Protein AF-A0A3D4SYG2-F1 (afdb_monomer_lite)

Radius of gyration: 15.47 Å; chains: 1; bounding box: 39×35×38 Å

Sequence (66 aa):
MSVESPNRFTTTTGRIGSRWVVETTTGPVKGHAANGAVAFRGIPYAEQPVDDLRFRRATASQPWHG

Foldseek 3Di:
DDDPDQDDDDPDPDDPPQNAWGADPQEIFGWDDDPNDTDTDDDDQFPDCDDPSPPHDTHGDHHDYD

Structure (mmCIF, N/CA/C/O backbone):
data_AF-A0A3D4SYG2-F1
#
_entry.id   AF-A0A3D4SYG2-F1
#
loop_
_atom_site.group_PDB
_atom_site.id
_atom_site.type_symbol
_atom_site.label_atom_id
_atom_site.label_alt_id
_atom_site.label_comp_id
_atom_site.label_asym_id
_atom_site.label_entity_id
_atom_site.label_seq_id
_atom_site.pdbx_PDB_ins_code
_atom_site.Cartn_x
_atom_site.Cartn_y
_atom_site.Cartn_z
_atom_site.occupancy
_atom_site.B_iso_or_equiv
_atom_site.auth_seq_id
_atom_site.auth_comp_id
_atom_site.auth_asym_id
_atom_site.auth_atom_id
_atom_site.pdbx_PDB_model_num
ATOM 1 N N . MET A 1 1 ? 8.567 27.599 3.198 1.00 38.22 1 MET A N 1
ATOM 2 C CA . MET A 1 1 ? 8.370 26.237 3.740 1.00 38.22 1 MET A CA 1
ATOM 3 C C . MET A 1 1 ? 8.142 25.324 2.545 1.00 38.22 1 MET A C 1
ATOM 5 O O . MET A 1 1 ? 7.039 25.290 2.018 1.00 38.22 1 MET A O 1
ATOM 9 N N . SER A 1 2 ? 9.207 24.728 2.007 1.00 43.25 2 SER A N 1
ATOM 10 C CA . SER A 1 2 ? 9.098 23.836 0.848 1.00 43.25 2 SER A CA 1
ATOM 11 C C . SER A 1 2 ? 8.581 22.486 1.319 1.00 43.25 2 SER A C 1
ATOM 13 O O . SER A 1 2 ? 9.238 21.824 2.115 1.00 43.25 2 SER A O 1
ATOM 15 N N . VAL A 1 3 ? 7.401 22.093 0.850 1.00 47.91 3 VAL A N 1
ATOM 16 C CA . VAL A 1 3 ? 6.913 20.722 0.991 1.00 47.91 3 VAL A CA 1
ATOM 17 C C . VAL A 1 3 ? 7.665 19.862 -0.023 1.00 47.91 3 VAL A C 1
ATOM 19 O O . VAL A 1 3 ? 7.341 19.849 -1.209 1.00 47.91 3 VAL A O 1
ATOM 22 N N . GLU A 1 4 ? 8.730 19.185 0.408 1.00 46.50 4 GLU A N 1
ATOM 23 C CA . GLU A 1 4 ? 9.281 18.099 -0.399 1.00 46.50 4 GLU A CA 1
ATOM 24 C C . GLU A 1 4 ? 8.205 17.019 -0.519 1.00 46.50 4 GLU A C 1
ATOM 26 O O . GLU A 1 4 ? 7.767 16.434 0.468 1.00 46.50 4 GLU A O 1
ATOM 31 N N . SER A 1 5 ? 7.718 16.805 -1.741 1.00 42.31 5 SER A N 1
ATOM 32 C CA . SER A 1 5 ? 6.792 15.713 -2.019 1.00 42.31 5 SER A CA 1
ATOM 33 C C . SER A 1 5 ? 7.547 14.390 -1.848 1.00 42.31 5 SER A C 1
ATOM 35 O O . SER A 1 5 ? 8.556 14.199 -2.531 1.00 42.31 5 SER A O 1
ATOM 37 N N . PRO A 1 6 ? 7.080 13.468 -0.988 1.00 46.84 6 PRO A N 1
ATOM 38 C CA . PRO A 1 6 ? 7.808 12.238 -0.665 1.00 46.84 6 PRO A CA 1
ATOM 39 C C . PRO A 1 6 ? 7.932 11.261 -1.848 1.00 46.84 6 PRO A C 1
ATOM 41 O O . PRO A 1 6 ? 8.718 10.324 -1.798 1.00 46.84 6 PRO A O 1
ATOM 44 N N . ASN A 1 7 ? 7.213 11.495 -2.950 1.00 43.84 7 ASN A N 1
ATOM 45 C CA . ASN A 1 7 ? 7.156 10.576 -4.083 1.00 43.84 7 ASN A CA 1
ATOM 46 C C . ASN A 1 7 ? 8.072 11.035 -5.231 1.00 43.84 7 ASN A C 1
ATOM 48 O O . ASN A 1 7 ? 7.592 11.481 -6.276 1.00 43.84 7 ASN A O 1
ATOM 52 N N . ARG A 1 8 ? 9.399 10.939 -5.062 1.00 53.78 8 ARG A N 1
ATOM 53 C CA . ARG A 1 8 ? 10.349 11.111 -6.179 1.00 53.78 8 ARG A CA 1
ATOM 54 C C . ARG A 1 8 ? 10.602 9.774 -6.882 1.00 53.78 8 ARG A C 1
ATOM 56 O O . ARG A 1 8 ? 11.227 8.885 -6.319 1.00 53.78 8 ARG A O 1
ATOM 63 N N . PHE A 1 9 ? 10.187 9.662 -8.145 1.00 53.06 9 PHE A N 1
ATOM 64 C CA . PHE A 1 9 ? 10.586 8.562 -9.030 1.00 53.06 9 PHE A CA 1
ATOM 65 C C . PHE A 1 9 ? 11.821 8.981 -9.842 1.00 53.06 9 PHE A C 1
ATOM 67 O O . PHE A 1 9 ? 11.706 9.705 -10.831 1.00 53.06 9 PHE A O 1
ATOM 74 N N . THR A 1 10 ? 13.022 8.567 -9.439 1.00 42.94 10 THR A N 1
ATOM 75 C CA . THR A 1 10 ? 14.250 8.813 -10.213 1.00 42.94 10 TH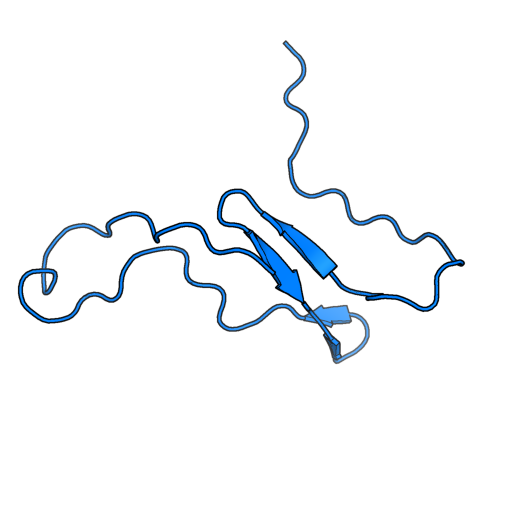R A CA 1
ATOM 76 C C . THR A 1 10 ? 14.410 7.756 -11.304 1.00 42.94 10 THR A C 1
ATOM 78 O O . THR A 1 10 ? 14.774 6.611 -11.046 1.00 42.94 10 THR A O 1
ATOM 81 N N . THR A 1 11 ? 14.174 8.144 -12.560 1.00 43.72 11 THR A N 1
ATOM 82 C CA . THR A 1 11 ? 14.553 7.328 -13.725 1.00 43.72 11 THR A CA 1
ATOM 83 C C . THR A 1 11 ? 16.036 7.559 -14.018 1.00 43.72 11 THR A C 1
ATOM 85 O O . THR A 1 11 ? 16.384 8.300 -14.931 1.00 43.72 11 THR A O 1
ATOM 88 N N . THR A 1 12 ? 16.926 6.964 -13.220 1.00 4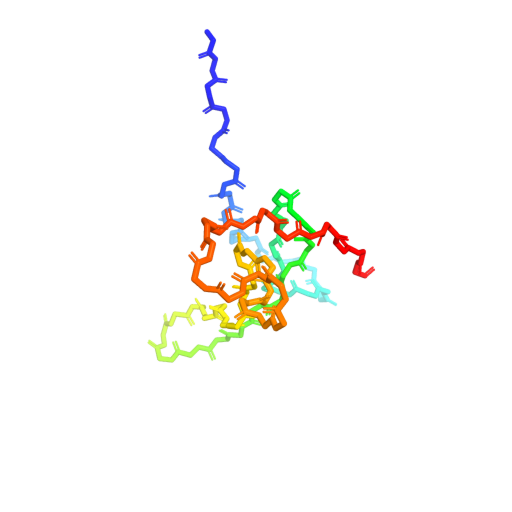3.16 12 THR A N 1
ATOM 89 C CA . THR A 1 12 ? 18.372 6.998 -13.489 1.00 43.16 12 THR A CA 1
ATOM 90 C C . THR A 1 12 ? 18.829 5.628 -13.969 1.00 43.16 12 THR A C 1
ATOM 92 O O . THR A 1 12 ? 18.864 4.653 -13.218 1.00 43.16 12 THR A O 1
ATOM 95 N N . THR A 1 13 ? 19.192 5.554 -15.247 1.00 55.19 13 THR A N 1
ATOM 96 C CA . THR A 1 13 ? 19.975 4.459 -15.824 1.00 55.19 13 THR A CA 1
ATOM 97 C C . THR A 1 13 ? 21.287 4.321 -15.042 1.00 55.19 13 THR A C 1
ATOM 99 O O . THR A 1 13 ? 22.178 5.144 -15.213 1.00 55.19 13 THR A O 1
ATOM 102 N N . GLY A 1 14 ? 21.409 3.307 -14.171 1.00 48.25 14 GLY A N 1
ATOM 103 C CA . GLY A 1 14 ? 22.698 2.924 -13.571 1.00 48.25 14 GLY A CA 1
ATOM 104 C C . GLY A 1 14 ? 22.719 2.582 -12.075 1.00 48.25 14 GLY A C 1
ATOM 105 O O . GLY A 1 14 ? 23.366 3.274 -11.299 1.00 48.25 14 GLY A O 1
ATOM 106 N N . ARG A 1 15 ? 22.092 1.466 -11.676 1.00 50.62 15 ARG A N 1
ATOM 107 C CA . ARG A 1 15 ? 22.585 0.518 -10.650 1.00 50.62 15 ARG A CA 1
ATOM 108 C C . ARG A 1 15 ? 21.740 -0.755 -10.753 1.00 50.62 15 ARG A C 1
ATOM 110 O O . ARG A 1 15 ? 20.516 -0.685 -10.737 1.00 50.62 15 ARG A O 1
ATOM 117 N N . ILE A 1 16 ? 22.372 -1.920 -10.904 1.00 55.91 16 ILE A N 1
ATOM 118 C CA . ILE A 1 16 ? 21.693 -3.230 -10.987 1.00 55.91 16 ILE A CA 1
ATOM 119 C C . ILE A 1 16 ? 21.349 -3.672 -9.553 1.00 55.91 16 ILE A C 1
ATOM 121 O O . ILE A 1 16 ? 21.837 -4.667 -9.033 1.00 55.91 16 ILE A O 1
ATOM 125 N N . GLY A 1 17 ? 20.559 -2.855 -8.869 1.00 51.97 17 GLY A N 1
ATOM 126 C CA . GLY A 1 17 ? 20.002 -3.115 -7.555 1.00 51.97 17 GLY A CA 1
ATOM 127 C C . GLY A 1 17 ? 18.654 -2.418 -7.525 1.00 51.97 17 GLY A C 1
ATOM 128 O O . GLY A 1 17 ? 18.589 -1.217 -7.755 1.00 51.97 17 GLY A O 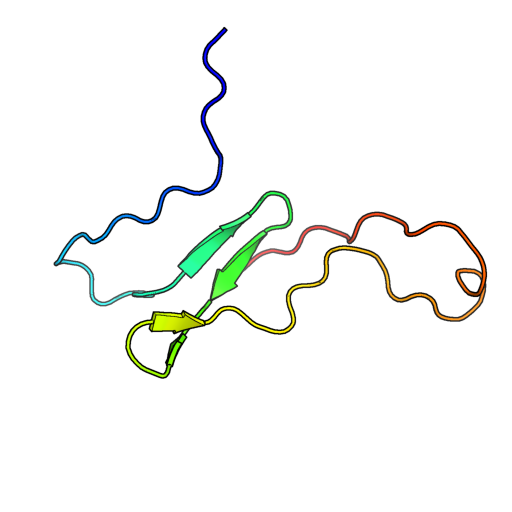1
AT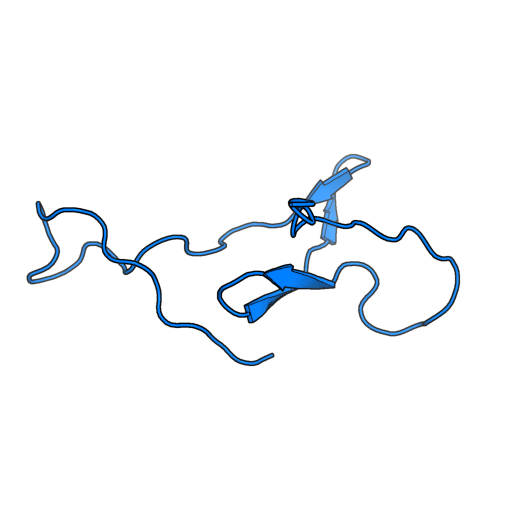OM 129 N N . SER A 1 18 ? 17.586 -3.200 -7.356 1.00 61.03 18 SER A N 1
ATOM 130 C CA . SER A 1 18 ? 16.244 -2.705 -7.018 1.00 61.03 18 SER A CA 1
ATOM 131 C C . SER A 1 18 ? 15.660 -1.589 -7.909 1.00 61.03 18 SER A C 1
ATOM 133 O O . SER A 1 18 ? 15.139 -0.602 -7.406 1.00 61.03 18 SER A O 1
ATOM 135 N N . ARG A 1 19 ? 15.635 -1.794 -9.237 1.00 79.44 19 ARG A N 1
ATOM 136 C CA . ARG A 1 19 ? 15.091 -0.863 -10.260 1.00 79.44 19 ARG A CA 1
ATOM 137 C C . ARG A 1 19 ? 13.760 -0.163 -9.907 1.00 79.44 19 ARG A C 1
ATOM 139 O O . ARG A 1 19 ? 13.504 0.912 -10.431 1.00 79.44 19 ARG A O 1
ATOM 146 N N . TRP A 1 20 ? 12.923 -0.757 -9.056 1.00 90.56 20 TRP A N 1
ATOM 147 C CA . TRP A 1 20 ? 11.606 -0.238 -8.678 1.00 90.56 20 TRP A CA 1
ATOM 148 C C . TRP A 1 20 ? 11.373 -0.243 -7.161 1.00 90.56 20 TRP A C 1
ATOM 150 O O . TRP A 1 20 ? 10.277 -0.586 -6.729 1.00 90.56 20 TRP A O 1
ATOM 160 N N . VAL A 1 21 ? 12.384 0.049 -6.339 1.00 93.56 21 VAL A N 1
ATOM 161 C CA . VAL A 1 21 ? 12.167 0.281 -4.899 1.00 93.56 21 VAL A CA 1
ATOM 162 C C . VAL A 1 21 ? 11.949 1.766 -4.639 1.00 93.56 21 VAL A C 1
ATOM 164 O O . VAL A 1 21 ? 12.705 2.596 -5.139 1.00 93.56 21 VAL A O 1
ATOM 167 N N . VAL A 1 22 ? 10.902 2.083 -3.880 1.00 92.75 22 VAL A N 1
ATOM 168 C CA . VAL A 1 22 ? 10.570 3.443 -3.439 1.00 92.75 22 VAL A CA 1
ATOM 169 C C . VAL A 1 22 ? 10.485 3.483 -1.922 1.00 92.75 22 VAL A C 1
ATOM 171 O O . VAL A 1 22 ? 9.971 2.548 -1.310 1.00 92.75 22 VAL A O 1
ATOM 174 N N . GLU A 1 23 ? 10.969 4.568 -1.327 1.00 93.12 23 GLU A N 1
ATOM 175 C CA . GLU A 1 23 ? 10.799 4.827 0.101 1.00 93.12 23 GLU A CA 1
ATOM 176 C C . GLU A 1 23 ? 9.403 5.391 0.372 1.00 93.12 23 GLU A C 1
ATOM 178 O O . GLU A 1 23 ? 8.887 6.210 -0.392 1.00 93.12 23 GLU A O 1
ATOM 183 N N . THR A 1 24 ? 8.789 4.959 1.470 1.00 93.19 24 THR A N 1
ATOM 184 C CA . THR A 1 24 ? 7.510 5.491 1.959 1.00 93.19 24 THR A CA 1
ATOM 185 C C . THR A 1 24 ? 7.642 5.872 3.430 1.00 93.19 24 THR A C 1
ATOM 187 O O . THR A 1 24 ? 8.639 5.557 4.077 1.00 93.19 24 THR A O 1
ATOM 190 N N . THR A 1 25 ? 6.624 6.516 4.002 1.00 92.44 25 THR A N 1
ATOM 191 C CA . THR A 1 25 ? 6.622 6.864 5.433 1.00 92.44 25 THR A CA 1
ATOM 192 C C . THR A 1 25 ? 6.603 5.647 6.359 1.00 92.44 25 THR A C 1
ATOM 194 O O . THR A 1 25 ? 6.906 5.786 7.539 1.00 92.44 25 THR A O 1
ATOM 197 N N . THR A 1 26 ? 6.231 4.471 5.848 1.00 94.75 26 THR A N 1
ATOM 198 C CA . THR A 1 26 ? 6.151 3.216 6.607 1.00 94.75 26 THR A CA 1
ATOM 199 C C . THR A 1 26 ? 7.222 2.206 6.201 1.00 94.75 26 THR A C 1
ATOM 201 O O . THR A 1 26 ? 7.263 1.132 6.779 1.00 94.75 26 THR A O 1
ATOM 204 N N . GLY A 1 27 ? 8.096 2.521 5.244 1.00 94.44 27 GLY A N 1
ATOM 205 C CA . GLY A 1 27 ? 9.179 1.633 4.811 1.00 94.44 27 GLY A CA 1
ATOM 206 C C . GLY A 1 27 ? 9.275 1.465 3.292 1.00 94.44 27 GLY A C 1
ATOM 207 O O . GLY A 1 27 ? 8.430 1.973 2.545 1.00 94.44 27 GLY A O 1
ATOM 208 N N . PRO A 1 28 ? 10.305 0.759 2.804 1.00 95.19 28 PRO A N 1
ATOM 209 C CA . PRO A 1 28 ? 10.541 0.594 1.377 1.00 95.19 28 PRO A CA 1
ATOM 210 C C . PRO A 1 28 ? 9.511 -0.344 0.732 1.00 95.19 28 PRO A C 1
ATOM 212 O O . PRO A 1 28 ? 9.107 -1.355 1.314 1.00 95.19 28 PRO A O 1
ATOM 215 N N . VAL A 1 29 ? 9.111 -0.044 -0.507 1.00 95.31 29 VAL A N 1
ATOM 216 C CA . VAL A 1 29 ? 8.202 -0.876 -1.313 1.00 95.31 29 VAL A CA 1
ATOM 217 C C . VAL A 1 29 ? 8.841 -1.205 -2.653 1.00 95.31 29 VAL A C 1
ATOM 219 O O . VAL A 1 29 ? 9.277 -0.318 -3.384 1.00 95.31 29 VAL A O 1
ATOM 222 N N . LYS A 1 30 ? 8.832 -2.491 -3.019 1.00 94.44 30 LYS A N 1
ATOM 223 C CA . LYS A 1 30 ? 9.293 -2.973 -4.325 1.00 94.44 30 LYS A CA 1
ATOM 224 C C . LYS A 1 30 ? 8.130 -3.137 -5.305 1.00 94.44 30 LYS A C 1
ATOM 226 O O . LYS A 1 30 ? 7.211 -3.917 -5.072 1.00 94.44 30 LYS A O 1
ATOM 231 N N . GLY A 1 31 ? 8.204 -2.435 -6.429 1.00 93.75 31 GLY A N 1
ATOM 232 C CA . GLY A 1 31 ? 7.293 -2.563 -7.562 1.00 93.75 31 GLY A CA 1
ATOM 233 C C . GLY A 1 31 ? 7.802 -3.506 -8.657 1.00 93.75 31 GLY A C 1
ATOM 234 O O . GLY A 1 31 ? 8.864 -4.127 -8.553 1.00 93.75 31 GLY A O 1
ATOM 235 N N . HIS A 1 32 ? 7.038 -3.592 -9.743 1.00 92.38 32 HIS A N 1
ATOM 236 C CA . HIS A 1 32 ? 7.392 -4.330 -10.960 1.00 92.38 32 HIS A CA 1
ATOM 237 C C . HIS A 1 32 ? 6.837 -3.632 -12.207 1.00 92.38 32 HIS A C 1
ATOM 239 O O . HIS A 1 32 ? 5.878 -2.869 -12.120 1.00 92.38 32 HIS A O 1
ATOM 245 N N . ALA A 1 33 ? 7.426 -3.896 -13.375 1.00 92.75 33 ALA A N 1
ATOM 246 C CA . ALA A 1 33 ? 6.881 -3.409 -14.639 1.00 92.75 33 ALA A CA 1
ATOM 247 C C . ALA A 1 33 ? 5.586 -4.165 -14.984 1.00 92.75 33 ALA A C 1
ATOM 249 O O . ALA A 1 33 ? 5.558 -5.394 -14.942 1.00 92.75 33 ALA A O 1
ATOM 250 N N . ALA A 1 34 ? 4.530 -3.437 -15.335 1.00 92.50 34 ALA A N 1
ATOM 251 C CA . ALA A 1 34 ? 3.244 -3.982 -15.749 1.00 92.50 34 ALA A CA 1
ATOM 252 C C . ALA A 1 34 ? 2.564 -3.020 -16.733 1.00 92.50 34 ALA A C 1
ATOM 254 O O . ALA A 1 34 ? 2.389 -1.844 -16.423 1.00 92.50 34 ALA A O 1
ATOM 255 N N . ASN A 1 35 ? 2.159 -3.518 -17.907 1.00 93.62 35 ASN A N 1
ATOM 256 C CA . ASN A 1 35 ? 1.376 -2.773 -18.907 1.00 93.62 35 ASN A CA 1
ATOM 257 C C . ASN A 1 35 ? 1.962 -1.395 -19.279 1.00 93.62 35 ASN A C 1
ATOM 259 O O . ASN A 1 35 ? 1.241 -0.405 -19.347 1.00 93.62 35 ASN A O 1
ATOM 263 N N . GLY A 1 36 ? 3.281 -1.316 -19.479 1.00 92.56 36 GLY A N 1
ATOM 264 C CA . GLY A 1 36 ? 3.958 -0.056 -19.814 1.00 92.56 36 GLY A CA 1
ATOM 265 C C . GLY A 1 36 ? 4.127 0.920 -18.641 1.00 92.56 36 GLY A C 1
ATOM 266 O O . GLY A 1 36 ? 4.613 2.027 -18.847 1.00 92.56 36 GLY A O 1
ATOM 267 N N . ALA A 1 37 ? 3.775 0.516 -17.418 1.00 92.50 37 ALA A N 1
ATOM 268 C CA . ALA A 1 37 ? 3.938 1.291 -16.191 1.00 92.50 37 ALA A CA 1
ATOM 269 C C . ALA A 1 37 ? 4.692 0.491 -15.113 1.00 92.50 37 ALA A C 1
ATOM 271 O O . ALA A 1 37 ? 5.031 -0.680 -15.300 1.00 92.50 37 ALA A O 1
ATOM 272 N N . VAL A 1 38 ? 4.947 1.121 -13.965 1.00 93.62 38 VAL A N 1
ATOM 273 C CA . VAL A 1 38 ? 5.454 0.450 -12.759 1.00 93.62 38 VAL A CA 1
ATOM 274 C C . VAL A 1 38 ? 4.302 0.304 -11.776 1.00 93.62 38 VAL A C 1
ATOM 276 O O . VAL A 1 38 ? 3.690 1.295 -11.384 1.00 93.62 38 VAL A O 1
ATOM 279 N N . ALA A 1 39 ? 3.999 -0.928 -11.381 1.00 94.06 39 ALA A N 1
ATOM 280 C CA . ALA A 1 39 ? 2.933 -1.239 -10.445 1.00 94.06 39 ALA A CA 1
ATOM 281 C C . ALA A 1 39 ? 3.495 -1.569 -9.059 1.00 94.06 39 ALA A C 1
ATOM 283 O O . ALA A 1 39 ? 4.367 -2.430 -8.908 1.00 94.06 39 ALA A O 1
ATOM 284 N N . PHE A 1 40 ? 2.913 -0.932 -8.045 1.00 95.50 40 PHE A N 1
ATOM 285 C CA . PHE A 1 40 ? 3.110 -1.238 -6.633 1.00 95.50 40 PHE A CA 1
ATOM 286 C C . PHE A 1 40 ? 1.753 -1.669 -6.068 1.00 95.50 40 PHE A C 1
ATOM 288 O O . PHE A 1 40 ? 0.762 -0.959 -6.234 1.00 95.50 40 PHE A O 1
ATOM 295 N N . ARG A 1 41 ? 1.666 -2.872 -5.496 1.00 95.69 41 ARG A N 1
ATOM 296 C CA . ARG A 1 41 ? 0.391 -3.508 -5.124 1.00 95.69 41 ARG A CA 1
ATOM 297 C C . ARG A 1 41 ? 0.468 -4.070 -3.714 1.00 95.69 41 ARG A C 1
ATOM 299 O O . ARG A 1 41 ? 1.538 -4.481 -3.285 1.00 95.69 41 ARG A O 1
ATOM 306 N N . GLY A 1 42 ? -0.678 -4.114 -3.034 1.00 95.50 42 GLY A N 1
ATOM 307 C CA . GLY A 1 42 ? -0.789 -4.701 -1.697 1.00 95.50 42 GLY A CA 1
ATOM 308 C C . GLY A 1 42 ? -0.085 -3.903 -0.597 1.00 95.50 42 GLY A C 1
ATOM 309 O O . GLY A 1 42 ? 0.265 -4.484 0.421 1.00 95.50 42 GLY A O 1
ATOM 310 N N . ILE A 1 43 ? 0.145 -2.600 -0.798 1.00 96.06 43 ILE A N 1
ATOM 311 C CA . ILE A 1 43 ? 0.764 -1.742 0.218 1.00 96.06 43 ILE A CA 1
ATOM 312 C C . ILE A 1 43 ? -0.277 -1.459 1.311 1.00 96.06 43 ILE A C 1
ATOM 314 O O . ILE A 1 43 ? -1.320 -0.873 0.995 1.00 96.06 43 ILE A O 1
ATOM 318 N N . PRO A 1 44 ? -0.037 -1.853 2.572 1.00 94.38 44 PRO A N 1
ATOM 319 C CA . PRO A 1 44 ? -0.942 -1.525 3.661 1.00 94.38 44 PRO A CA 1
ATOM 320 C C . PRO A 1 44 ? -0.857 -0.025 3.970 1.00 94.38 44 PRO A C 1
ATOM 322 O O . PRO A 1 44 ? 0.228 0.537 4.090 1.00 94.38 44 PRO A O 1
ATOM 325 N N . TYR A 1 45 ? -2.015 0.623 4.082 1.00 93.81 45 TYR A N 1
ATOM 326 C CA . TYR A 1 45 ? -2.127 2.024 4.515 1.00 93.81 45 TYR A CA 1
ATOM 327 C C . TYR A 1 45 ? -2.679 2.153 5.943 1.00 93.81 45 TYR A C 1
ATOM 329 O O . TYR A 1 45 ? -2.677 3.239 6.522 1.00 93.81 45 TYR A O 1
ATOM 337 N N . ALA A 1 46 ? -3.204 1.055 6.480 1.00 96.56 46 ALA A N 1
ATOM 338 C CA . ALA A 1 46 ? -3.781 0.943 7.805 1.00 96.56 46 ALA A CA 1
ATOM 339 C C . ALA A 1 46 ? -3.584 -0.482 8.343 1.00 96.56 46 ALA A C 1
ATOM 341 O O . ALA A 1 46 ? -3.312 -1.415 7.580 1.00 96.56 46 ALA A O 1
ATOM 342 N N . GLU A 1 47 ? -3.717 -0.648 9.654 1.00 96.69 47 GLU A N 1
ATOM 343 C CA . GLU A 1 47 ? -3.809 -1.957 10.296 1.00 96.69 47 GLU A CA 1
ATOM 344 C C . GLU A 1 47 ? -4.995 -2.759 9.751 1.00 96.69 47 GLU A C 1
ATOM 346 O O . GLU A 1 47 ? -6.012 -2.200 9.319 1.00 96.69 47 GLU A O 1
ATOM 351 N N . GLN A 1 48 ? -4.872 -4.088 9.775 1.00 95.62 48 GLN A N 1
ATOM 352 C CA . GLN A 1 48 ? -5.954 -4.961 9.328 1.00 95.62 48 GLN A CA 1
ATOM 353 C C . GLN A 1 48 ? -7.190 -4.763 10.225 1.00 95.62 48 GLN A C 1
ATOM 355 O O . GLN A 1 48 ? -7.064 -4.820 11.447 1.00 95.62 48 GLN A O 1
ATOM 360 N N . PRO A 1 49 ? -8.397 -4.558 9.663 1.00 96.56 49 PRO A N 1
ATOM 361 C CA . PRO A 1 49 ? -9.605 -4.268 10.438 1.00 96.56 49 PRO A CA 1
ATOM 362 C C . PRO A 1 49 ? -10.243 -5.551 11.004 1.00 96.56 49 PRO A C 1
ATOM 364 O O . PRO A 1 49 ? -11.430 -5.818 10.792 1.00 96.56 49 PRO A O 1
ATOM 367 N N . VAL A 1 50 ? -9.438 -6.373 11.674 1.00 97.06 50 VAL A N 1
ATOM 368 C CA . VAL A 1 50 ? -9.827 -7.647 12.296 1.00 97.06 50 VAL A CA 1
ATOM 369 C C . VAL A 1 50 ? -10.007 -7.483 13.808 1.00 97.06 50 VAL A C 1
ATOM 371 O O . VAL A 1 50 ? -9.619 -6.464 14.377 1.00 97.06 50 VAL A O 1
ATOM 374 N N . ASP A 1 51 ? -10.634 -8.469 14.451 1.00 95.81 51 ASP A N 1
ATOM 375 C CA . ASP A 1 51 ? -10.840 -8.508 15.904 1.00 95.81 51 ASP A CA 1
A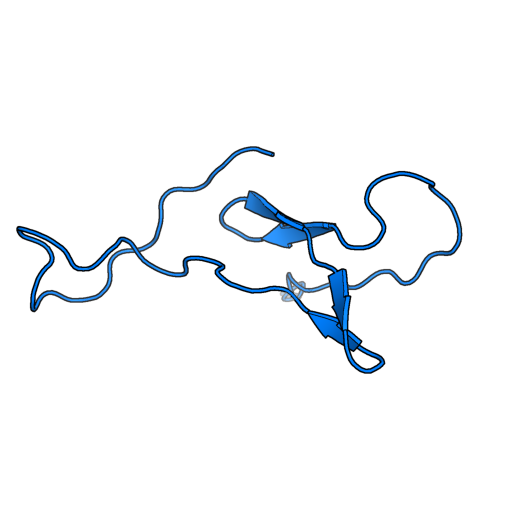TOM 376 C C . ASP A 1 51 ? -11.468 -7.211 16.454 1.00 95.81 51 ASP A C 1
ATOM 378 O O . ASP A 1 51 ? -12.476 -6.726 15.928 1.00 95.81 51 ASP A O 1
ATOM 382 N N . ASP A 1 52 ? -10.860 -6.624 17.486 1.00 96.75 52 ASP A N 1
ATOM 383 C CA . ASP A 1 52 ? -11.323 -5.403 18.152 1.00 96.75 52 ASP A CA 1
ATOM 384 C C . ASP A 1 52 ? -11.260 -4.150 17.260 1.00 96.75 52 ASP A C 1
ATOM 386 O O . ASP A 1 52 ? -11.877 -3.125 17.579 1.00 96.75 52 ASP A O 1
ATOM 390 N N . LEU A 1 53 ? -10.545 -4.216 16.129 1.00 96.50 53 LEU A N 1
ATOM 391 C CA . LEU A 1 53 ? -10.497 -3.147 15.127 1.00 96.50 53 LEU A CA 1
ATOM 392 C C . LEU A 1 53 ? -11.699 -3.188 14.176 1.00 96.50 53 LEU A C 1
ATOM 394 O O . LEU A 1 53 ? -11.941 -2.223 13.441 1.00 96.50 53 LEU A O 1
ATOM 398 N N . ARG A 1 54 ? -12.495 -4.265 14.190 1.00 97.44 54 ARG A N 1
ATOM 399 C CA . ARG A 1 54 ? -13.694 -4.357 13.358 1.00 97.44 54 ARG A CA 1
ATOM 400 C C . ARG A 1 54 ? -14.685 -3.251 13.731 1.00 97.44 54 ARG A C 1
ATOM 402 O O . ARG A 1 54 ? -14.976 -3.008 14.898 1.00 97.44 54 ARG A O 1
ATOM 409 N N . PHE A 1 55 ? -15.222 -2.581 12.710 1.00 96.50 55 PHE A N 1
ATOM 410 C CA . PHE A 1 55 ? -16.134 -1.434 12.847 1.00 96.50 55 PHE A CA 1
ATOM 411 C C . PHE A 1 55 ? -15.534 -0.211 13.574 1.00 96.50 55 PHE A C 1
ATOM 413 O O . PHE A 1 55 ? -16.272 0.693 13.971 1.00 96.50 55 PHE A O 1
ATOM 420 N N . ARG A 1 56 ? -14.205 -0.144 13.731 1.00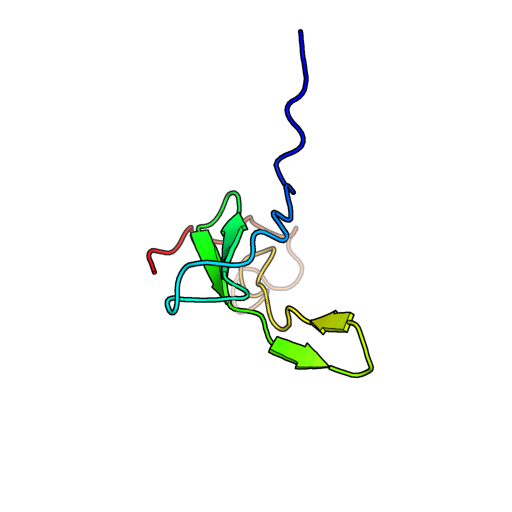 97.19 56 ARG A N 1
ATOM 421 C CA . ARG A 1 56 ? -13.490 1.036 14.237 1.00 97.19 56 ARG A CA 1
ATOM 422 C C . ARG A 1 56 ? -12.935 1.878 13.086 1.00 97.19 56 ARG A C 1
ATOM 424 O O . ARG A 1 56 ? -12.935 1.473 11.925 1.00 97.19 56 ARG A O 1
ATOM 431 N N . ARG A 1 57 ? -12.463 3.086 13.413 1.00 97.69 57 ARG A N 1
ATOM 432 C CA . ARG A 1 57 ? -11.700 3.921 12.474 1.00 97.69 57 ARG A CA 1
ATOM 433 C C . ARG A 1 57 ? -10.399 3.201 12.097 1.00 97.69 57 ARG A C 1
ATOM 435 O O . ARG A 1 57 ? -9.803 2.548 12.943 1.00 97.69 57 ARG A O 1
ATOM 442 N N . ALA A 1 58 ? -9.953 3.382 10.854 1.00 96.94 58 ALA A N 1
ATOM 443 C CA . ALA A 1 58 ? -8.655 2.902 10.398 1.00 96.94 58 ALA A CA 1
ATOM 444 C C . ALA A 1 58 ? -7.512 3.447 11.274 1.00 96.94 58 ALA A C 1
ATOM 446 O O . ALA A 1 58 ? -7.426 4.654 11.517 1.00 96.94 58 ALA A O 1
ATOM 447 N N . THR A 1 59 ? -6.635 2.548 11.705 1.00 96.44 59 THR A N 1
ATOM 448 C CA . THR A 1 59 ? -5.420 2.855 12.470 1.00 96.44 59 THR A CA 1
ATOM 449 C C . THR A 1 59 ? -4.221 2.777 11.533 1.00 96.44 59 THR A C 1
ATOM 451 O O . THR A 1 59 ? -4.201 1.910 10.669 1.00 96.44 59 THR A O 1
ATOM 454 N N . ALA A 1 60 ? -3.238 3.669 11.666 1.00 94.69 60 ALA A N 1
ATOM 455 C CA . ALA A 1 60 ? -2.041 3.654 10.820 1.00 94.69 60 ALA A CA 1
ATOM 456 C C . ALA A 1 60 ? -1.249 2.344 10.974 1.00 94.69 60 ALA A C 1
ATOM 458 O O . ALA A 1 60 ? -1.098 1.860 12.093 1.00 94.69 60 ALA A O 1
ATOM 459 N N . SER A 1 61 ? -0.733 1.809 9.862 1.00 94.69 61 SER A N 1
ATOM 460 C CA . SER A 1 61 ? 0.114 0.611 9.865 1.00 94.69 61 SER A CA 1
ATOM 461 C C . SER A 1 61 ? 1.442 0.845 10.580 1.00 94.69 61 SER A C 1
ATOM 463 O O . SER A 1 61 ? 2.045 1.914 10.434 1.00 94.69 61 SER A O 1
ATOM 465 N N . GLN A 1 62 ? 1.945 -0.180 11.264 1.00 94.06 62 GLN A N 1
ATOM 466 C CA . GLN A 1 62 ? 3.319 -0.174 11.764 1.00 94.06 62 GLN A CA 1
ATOM 467 C C . GLN A 1 62 ? 4.346 -0.083 10.620 1.00 94.06 62 GLN A C 1
ATOM 469 O O . GLN A 1 62 ? 4.211 -0.797 9.620 1.00 94.06 62 GLN A O 1
ATOM 474 N N . PRO A 1 63 ? 5.395 0.752 10.760 1.00 94.69 63 PRO A N 1
ATOM 475 C CA . PRO A 1 63 ? 6.503 0.767 9.816 1.00 94.69 63 PRO A CA 1
ATOM 476 C C . PRO A 1 63 ? 7.246 -0.575 9.752 1.00 94.69 63 PRO A C 1
ATOM 478 O O . PRO A 1 63 ? 7.368 -1.282 10.755 1.00 94.69 63 PRO A O 1
ATOM 481 N N . TRP A 1 64 ? 7.803 -0.898 8.588 1.00 94.38 64 TRP A N 1
ATOM 482 C CA . TRP A 1 64 ? 8.647 -2.065 8.349 1.00 94.38 64 TRP A CA 1
ATOM 483 C C . TRP A 1 64 ? 10.032 -1.669 7.830 1.00 94.38 64 TRP A C 1
ATOM 485 O O . TRP A 1 64 ? 10.241 -0.593 7.271 1.00 94.38 64 TRP A O 1
ATOM 495 N N . HIS A 1 65 ? 10.979 -2.590 8.002 1.00 91.75 65 HIS A N 1
ATOM 496 C CA . HIS A 1 65 ? 12.334 -2.496 7.461 1.00 91.75 65 HIS A CA 1
ATOM 497 C C . HIS A 1 65 ? 12.456 -3.439 6.253 1.00 91.75 65 HIS A C 1
ATOM 499 O O . HIS A 1 65 ? 11.769 -4.463 6.208 1.00 91.75 65 HIS A O 1
ATOM 505 N N . GLY A 1 66 ? 13.273 -3.062 5.264 1.00 80.31 66 GLY A N 1
ATOM 506 C CA . GLY A 1 66 ? 13.470 -3.801 4.007 1.00 80.31 66 GLY A CA 1
ATOM 507 C C . GLY A 1 66 ? 14.812 -4.502 3.895 1.00 80.31 66 GLY A C 1
ATOM 508 O O . GLY A 1 66 ? 15.736 -4.133 4.652 1.00 80.31 66 GLY A O 1
#

Secondary structure (DSSP, 8-state):
-----S------S--SS-TTEE--TT--EE-EEETTEEE-----SS----GGGTTSPPPPPPP---

Organism: NCBI:txid1032851

InterPro domains:
  IPR002018 Carboxylesterase, type B [PF00135] (21-66)
  IPR029058 Alpha/Beta hydrolase fold [G3DSA:3.40.50.1820] (3-66)
  IPR029058 Alpha/Beta hydrolase fold [SSF53474] (19-66)

pLDDT: mean 81.59, std 20.84, range [38.22, 97.69]